Protein AF-A0A6N6S7D4-F1 (afdb_monomer_lite)

pLDDT: mean 92.04, std 4.85, range [66.0, 97.38]

Secondary structure (DSSP, 8-state):
-HHHHHHHHHHHHHHHHHT-SS-HHHHHHHHHHHHHHTTSS-HHHHHT-TTTS--HHHHHHHHHHH-

Foldseek 3Di:
DLVVVLVVLVVVLVVCCVVVPDDNVVSVVVSVVVCDVVVVDDPCQADPDPPRHDDVVVVVVVVVVVD

Structure (mmCIF, N/CA/C/O backbone):
data_AF-A0A6N6S7D4-F1
#
_entry.id   AF-A0A6N6S7D4-F1
#
loop_
_atom_site.group_PDB
_atom_site.id
_atom_site.type_symbol
_atom_site.label_atom_id
_atom_site.label_alt_id
_atom_site.label_comp_id
_atom_site.label_asym_id
_atom_site.label_entity_id
_atom_site.label_seq_id
_atom_site.pdbx_PDB_ins_code
_atom_site.Cartn_x
_atom_site.Cartn_y
_atom_site.Cartn_z
_atom_site.occupancy
_atom_site.B_iso_or_equiv
_atom_site.auth_seq_id
_atom_site.auth_comp_id
_atom_site.auth_asym_id
_atom_site.auth_atom_id
_atom_site.pdbx_PDB_model_num
ATOM 1 N N . MET A 1 1 ? -5.667 -10.133 -18.769 1.00 66.00 1 MET A N 1
ATOM 2 C CA . MET A 1 1 ? -5.733 -11.243 -17.790 1.00 66.00 1 MET A CA 1
ATOM 3 C C . MET A 1 1 ? -5.467 -10.755 -16.368 1.00 66.00 1 MET A C 1
ATOM 5 O O . MET A 1 1 ? -6.331 -10.945 -15.525 1.00 66.00 1 MET A O 1
ATOM 9 N N . PHE A 1 2 ? -4.344 -10.064 -16.118 1.00 82.44 2 PHE A N 1
ATOM 10 C CA . PHE A 1 2 ? -3.970 -9.560 -14.785 1.00 82.44 2 PHE A CA 1
ATOM 11 C C . PHE A 1 2 ? -5.033 -8.700 -14.095 1.00 82.44 2 PHE A C 1
ATOM 13 O O . PHE A 1 2 ? -5.181 -8.806 -12.887 1.00 82.44 2 PHE A O 1
ATOM 20 N N . PHE A 1 3 ? -5.822 -7.934 -14.858 1.00 89.25 3 PHE A N 1
ATOM 21 C CA . PHE A 1 3 ? -6.935 -7.140 -14.328 1.00 89.25 3 PHE A CA 1
ATOM 22 C C . PHE A 1 3 ? -7.881 -7.958 -13.434 1.00 89.25 3 PHE A C 1
ATOM 24 O O . PHE A 1 3 ? -8.091 -7.602 -12.282 1.00 89.25 3 PHE A O 1
ATOM 31 N N . TRP A 1 4 ? -8.382 -9.098 -13.919 1.00 93.75 4 TRP A N 1
ATOM 32 C CA . TRP A 1 4 ? -9.327 -9.927 -13.163 1.00 93.75 4 TRP A CA 1
ATOM 33 C C . TRP A 1 4 ? -8.706 -10.529 -11.900 1.00 93.75 4 TRP A C 1
ATOM 35 O O . TRP A 1 4 ? -9.362 -10.602 -10.864 1.00 93.75 4 TRP A O 1
ATOM 45 N N . ILE A 1 5 ? -7.430 -10.919 -11.971 1.00 93.12 5 ILE A N 1
ATOM 46 C CA . ILE A 1 5 ? -6.689 -11.477 -10.833 1.00 93.12 5 ILE A CA 1
ATOM 47 C C . ILE A 1 5 ? -6.457 -10.389 -9.778 1.00 93.12 5 ILE A C 1
ATOM 49 O O . ILE A 1 5 ? -6.743 -10.603 -8.604 1.00 93.12 5 ILE A O 1
ATOM 53 N N . ALA A 1 6 ? -6.011 -9.204 -10.200 1.00 93.44 6 ALA A N 1
ATOM 54 C CA . ALA A 1 6 ? -5.789 -8.058 -9.328 1.00 93.44 6 ALA A CA 1
ATOM 55 C C . ALA A 1 6 ? -7.084 -7.623 -8.626 1.00 93.44 6 ALA A C 1
ATOM 57 O O . ALA A 1 6 ? -7.101 -7.434 -7.410 1.00 93.44 6 ALA A O 1
ATOM 58 N N . THR A 1 7 ? -8.190 -7.532 -9.371 1.00 95.44 7 THR A N 1
ATOM 59 C CA . THR A 1 7 ? -9.512 -7.234 -8.809 1.00 95.44 7 THR A CA 1
ATOM 60 C C . THR A 1 7 ? -9.954 -8.308 -7.816 1.00 95.44 7 THR A C 1
ATOM 62 O O . THR A 1 7 ? -10.464 -7.971 -6.751 1.00 95.44 7 THR A O 1
ATOM 65 N N . GLY A 1 8 ? -9.723 -9.589 -8.119 1.00 96.50 8 GLY A N 1
ATOM 66 C CA . GLY A 1 8 ? -10.015 -10.690 -7.200 1.00 96.50 8 GLY A CA 1
ATOM 67 C C . GLY A 1 8 ? -9.246 -10.572 -5.883 1.00 96.50 8 GLY A C 1
ATOM 68 O O 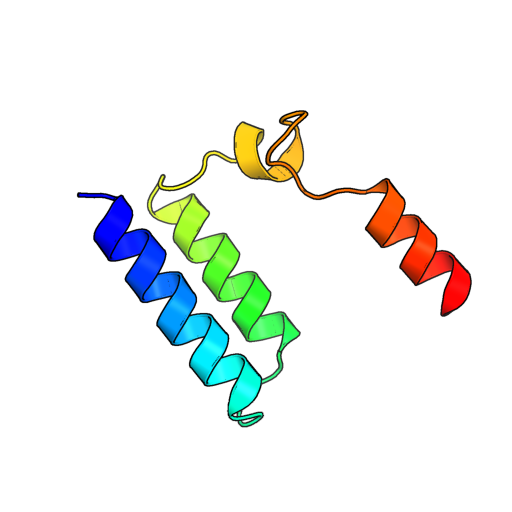. GLY A 1 8 ? -9.854 -10.631 -4.816 1.00 96.50 8 GLY A O 1
ATOM 69 N N . ILE A 1 9 ? -7.931 -10.330 -5.949 1.00 95.12 9 ILE A N 1
ATOM 70 C CA . ILE A 1 9 ? -7.083 -10.125 -4.762 1.00 95.12 9 ILE A CA 1
ATOM 71 C C . ILE A 1 9 ? -7.588 -8.929 -3.951 1.00 95.12 9 ILE A C 1
ATOM 73 O O . ILE A 1 9 ? -7.739 -9.036 -2.736 1.00 95.12 9 ILE A O 1
ATOM 77 N N . PHE A 1 10 ? -7.915 -7.818 -4.615 1.00 95.25 10 PHE A N 1
ATOM 78 C CA . PHE A 1 10 ? -8.438 -6.628 -3.952 1.00 95.25 10 PHE A CA 1
ATOM 79 C C . PHE A 1 10 ? -9.750 -6.906 -3.209 1.00 95.25 10 PHE A C 1
ATOM 81 O O . PHE A 1 10 ? -9.848 -6.601 -2.023 1.00 95.25 10 PHE A O 1
ATOM 88 N N . ILE A 1 11 ? -10.739 -7.518 -3.869 1.00 97.38 11 ILE A N 1
ATOM 89 C CA . ILE A 1 11 ? -12.045 -7.806 -3.257 1.00 97.38 11 ILE A CA 1
ATOM 90 C C . ILE A 1 11 ? -11.887 -8.755 -2.064 1.00 97.38 11 ILE A C 1
ATOM 92 O O . ILE A 1 11 ? -12.492 -8.522 -1.018 1.00 97.38 11 ILE A O 1
ATOM 96 N N . VAL A 1 12 ? -11.053 -9.791 -2.189 1.00 96.12 12 VAL A N 1
ATOM 97 C CA . VAL A 1 12 ? -10.803 -10.749 -1.103 1.00 96.12 12 VAL A CA 1
ATOM 98 C C . VAL A 1 12 ? -10.108 -10.070 0.077 1.00 96.12 12 VAL A C 1
ATOM 100 O O . VAL A 1 12 ? -10.593 -10.174 1.203 1.00 96.12 12 VAL A O 1
ATOM 103 N N . SER A 1 13 ? -9.018 -9.333 -0.154 1.00 95.50 13 SER A N 1
ATOM 104 C CA . SER A 1 13 ? -8.316 -8.606 0.912 1.00 95.50 13 SER A CA 1
ATOM 105 C C . SER A 1 13 ? -9.221 -7.577 1.588 1.00 95.50 13 SER A C 1
ATOM 107 O O . SER A 1 13 ? -9.260 -7.509 2.815 1.00 95.50 13 SER A O 1
ATOM 109 N N . PHE A 1 14 ? -9.991 -6.814 0.814 1.00 95.31 14 PHE A N 1
ATOM 110 C CA . PHE A 1 14 ? -10.917 -5.814 1.341 1.00 95.31 14 PHE A CA 1
ATOM 111 C C . PHE A 1 14 ? -12.033 -6.453 2.176 1.00 95.31 14 PHE A C 1
ATOM 113 O O . PHE A 1 14 ? -12.289 -6.015 3.297 1.00 95.31 14 PHE A O 1
ATOM 120 N N . GLY A 1 15 ? -12.633 -7.541 1.684 1.00 96.50 15 GLY A N 1
ATOM 121 C CA . GLY A 1 15 ? -13.637 -8.307 2.421 1.00 96.50 15 GLY A CA 1
ATOM 122 C C . GLY A 1 15 ? -13.098 -8.841 3.749 1.00 96.50 15 GLY A C 1
ATOM 123 O O . GLY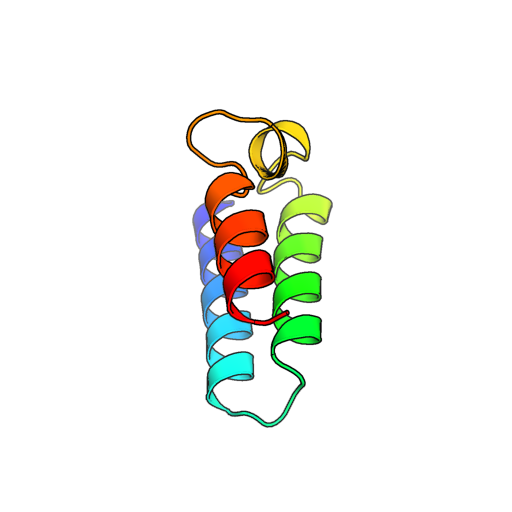 A 1 15 ? -13.741 -8.678 4.786 1.00 96.50 15 GLY A O 1
ATOM 124 N N . LEU A 1 16 ? -11.888 -9.405 3.753 1.00 95.06 16 LEU A N 1
ATOM 125 C CA . LEU A 1 16 ? -11.234 -9.887 4.974 1.00 95.06 16 LEU A CA 1
ATOM 126 C C . LEU A 1 16 ? -10.956 -8.761 5.983 1.00 95.06 16 LEU A C 1
ATOM 128 O O . LEU A 1 16 ? -11.167 -8.966 7.178 1.00 95.06 16 LEU A O 1
ATOM 132 N N . ILE A 1 17 ? -10.532 -7.580 5.519 1.00 94.56 17 ILE A N 1
ATOM 133 C CA . ILE A 1 17 ? -10.285 -6.411 6.380 1.00 94.56 17 ILE A CA 1
ATOM 134 C C . ILE A 1 17 ? -11.589 -5.908 7.011 1.00 94.56 17 ILE A C 1
ATOM 136 O O . ILE A 1 17 ? -11.614 -5.646 8.213 1.00 94.56 17 ILE A O 1
ATOM 140 N N . ILE A 1 18 ? -12.670 -5.797 6.231 1.00 96.56 18 ILE A N 1
ATOM 141 C CA . ILE A 1 18 ? -13.967 -5.309 6.734 1.00 96.56 18 ILE A CA 1
ATOM 142 C C . ILE A 1 18 ? -14.619 -6.306 7.687 1.00 96.56 18 ILE A C 1
ATOM 144 O O . ILE A 1 18 ? -15.306 -5.903 8.618 1.00 96.56 18 ILE A O 1
ATOM 148 N N . THR A 1 19 ? -14.413 -7.608 7.480 1.00 93.25 19 THR A N 1
ATOM 149 C CA . THR A 1 19 ? -15.012 -8.625 8.358 1.00 93.25 19 THR A CA 1
ATOM 150 C C . THR A 1 19 ? -14.368 -8.613 9.757 1.00 93.25 19 THR A C 1
ATOM 152 O O . THR A 1 19 ? -14.883 -9.260 10.662 1.00 93.25 19 THR A O 1
ATOM 155 N N . GLU A 1 20 ? -13.237 -7.918 9.945 1.00 89.44 20 GLU A N 1
ATOM 156 C CA . GLU A 1 20 ? -12.483 -7.785 11.209 1.00 89.44 20 GLU A CA 1
ATOM 157 C C . GLU A 1 20 ? -12.127 -9.118 11.899 1.00 89.44 20 GLU A C 1
ATOM 159 O O . GLU A 1 20 ? -11.693 -9.153 13.046 1.00 89.44 20 GLU A O 1
ATOM 164 N N . ARG A 1 21 ? -12.258 -10.241 11.183 1.00 88.75 21 ARG A N 1
ATOM 165 C CA . ARG A 1 21 ? -11.920 -11.587 11.674 1.00 88.75 21 ARG A CA 1
ATOM 166 C C . ARG A 1 21 ? -10.414 -11.830 11.711 1.00 88.75 21 ARG A C 1
ATOM 168 O O . ARG A 1 21 ? -9.974 -12.753 12.388 1.00 88.75 21 ARG A O 1
ATOM 175 N N . LEU A 1 22 ? -9.648 -11.052 10.947 1.00 90.81 22 LEU A N 1
ATOM 176 C CA . LEU A 1 22 ? -8.201 -11.166 10.794 1.00 90.81 22 LEU A CA 1
ATOM 177 C C . LEU A 1 22 ? -7.536 -9.804 11.004 1.00 90.81 22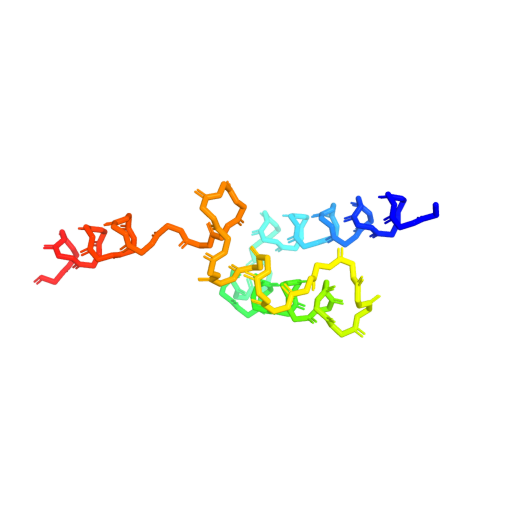 LEU A C 1
ATOM 179 O O . LEU A 1 22 ? -8.128 -8.762 10.720 1.00 90.81 22 LEU A O 1
ATOM 183 N N . ASP A 1 23 ? -6.274 -9.819 11.438 1.00 93.25 23 ASP A N 1
ATOM 184 C CA . ASP A 1 23 ? -5.476 -8.602 11.583 1.00 93.25 23 ASP A CA 1
ATOM 185 C C . ASP A 1 23 ? -5.330 -7.880 10.241 1.00 93.25 23 ASP A C 1
ATOM 187 O O . ASP A 1 23 ? -4.729 -8.398 9.292 1.00 93.25 23 ASP A O 1
ATOM 191 N N . LYS A 1 24 ? -5.821 -6.641 10.196 1.00 92.88 24 LYS A N 1
ATOM 192 C CA . LYS A 1 24 ? -5.845 -5.786 8.999 1.00 92.88 24 LYS A CA 1
ATOM 193 C C . LYS A 1 24 ? -4.453 -5.677 8.363 1.00 92.88 24 LYS A C 1
ATOM 195 O O . LYS A 1 24 ? -4.312 -5.815 7.151 1.00 92.88 24 LYS A O 1
ATOM 200 N N . THR A 1 25 ? -3.413 -5.539 9.190 1.00 94.06 25 THR A N 1
ATOM 201 C CA . THR A 1 25 ? -2.009 -5.472 8.759 1.00 94.06 25 THR A CA 1
ATOM 202 C C . THR A 1 25 ? -1.537 -6.762 8.092 1.00 94.06 25 THR A C 1
ATOM 204 O O . THR A 1 25 ? -0.901 -6.706 7.043 1.00 94.06 25 THR A O 1
ATOM 207 N N . LYS A 1 26 ? -1.869 -7.935 8.648 1.00 95.12 26 LYS A N 1
ATOM 208 C CA . LYS A 1 26 ? -1.468 -9.226 8.061 1.00 95.12 26 LYS A CA 1
ATOM 209 C C . LYS A 1 26 ? -2.131 -9.431 6.702 1.00 95.12 26 LYS A C 1
ATOM 211 O O . LYS A 1 26 ? -1.470 -9.855 5.759 1.00 95.12 26 LYS A O 1
ATOM 216 N N . VAL A 1 27 ? -3.414 -9.084 6.591 1.00 96.12 27 VAL A N 1
ATOM 217 C CA . VAL A 1 27 ? -4.167 -9.183 5.333 1.00 96.12 27 VAL A CA 1
ATOM 218 C C . VAL A 1 27 ? -3.623 -8.216 4.281 1.00 96.12 27 VAL A C 1
ATOM 220 O O . VAL A 1 27 ? -3.437 -8.619 3.134 1.00 96.12 27 VAL A O 1
ATOM 223 N N . ALA A 1 28 ? -3.327 -6.969 4.659 1.00 94.19 28 ALA A N 1
ATOM 224 C CA . ALA A 1 28 ? -2.756 -5.974 3.754 1.00 94.19 28 ALA A CA 1
ATOM 225 C C . ALA A 1 28 ? -1.370 -6.396 3.234 1.00 94.19 28 ALA A C 1
ATOM 227 O O . ALA A 1 28 ? -1.122 -6.337 2.029 1.00 94.19 28 ALA A O 1
ATOM 228 N N . LEU A 1 29 ? -0.497 -6.893 4.119 1.00 94.69 29 LEU A N 1
ATOM 229 C CA . LEU A 1 29 ? 0.825 -7.404 3.745 1.00 94.69 29 LEU A CA 1
ATOM 230 C C . LEU A 1 29 ? 0.731 -8.641 2.844 1.00 94.69 29 LEU A C 1
ATOM 232 O O . LEU A 1 29 ? 1.447 -8.724 1.849 1.00 94.69 29 LEU A O 1
ATOM 236 N N . ALA A 1 30 ? -0.173 -9.578 3.145 1.00 95.62 30 ALA A N 1
ATOM 237 C CA . ALA A 1 30 ? -0.390 -10.759 2.313 1.00 95.62 30 ALA A CA 1
ATOM 238 C C . ALA A 1 30 ? -0.936 -10.394 0.922 1.00 95.62 30 ALA A C 1
ATOM 240 O O . ALA A 1 30 ? -0.440 -10.904 -0.079 1.00 95.62 30 ALA A O 1
ATOM 241 N N . GLY A 1 31 ? -1.915 -9.485 0.842 1.00 94.44 31 GLY A N 1
ATOM 242 C CA . GLY A 1 31 ? -2.478 -9.016 -0.428 1.00 94.44 3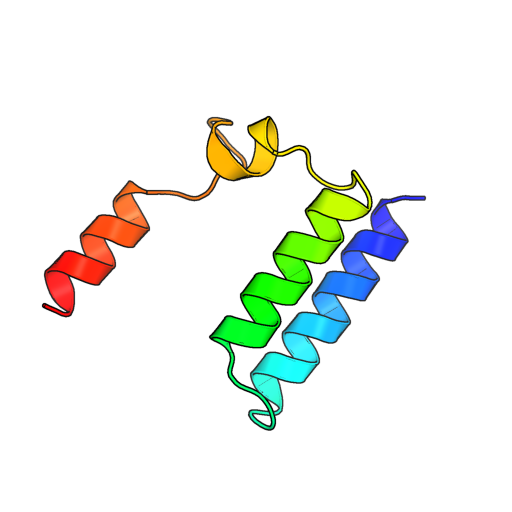1 GLY A CA 1
ATOM 243 C C . GLY A 1 31 ? -1.442 -8.308 -1.305 1.00 94.44 31 GLY A C 1
ATOM 244 O O . GLY A 1 31 ? -1.300 -8.643 -2.480 1.00 94.44 31 GLY A O 1
ATOM 245 N N . GLY A 1 32 ? -0.664 -7.387 -0.726 1.00 93.25 32 GLY A N 1
ATOM 246 C CA . GLY A 1 32 ? 0.440 -6.723 -1.427 1.00 93.25 32 GLY A CA 1
ATOM 247 C C . GLY A 1 32 ? 1.540 -7.699 -1.857 1.00 93.25 32 GLY A C 1
ATOM 248 O O . GLY A 1 32 ? 2.003 -7.648 -2.995 1.00 93.25 32 GLY A O 1
ATOM 249 N N . GLY A 1 33 ? 1.900 -8.649 -0.988 1.00 93.75 33 GLY A N 1
ATOM 250 C CA . GLY A 1 33 ? 2.870 -9.700 -1.298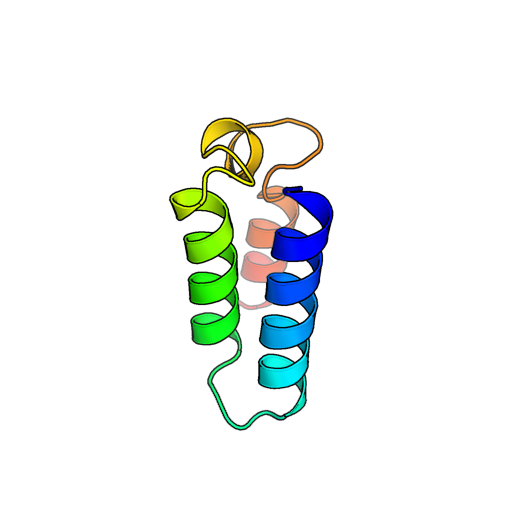 1.00 93.75 33 GLY A CA 1
ATOM 251 C C . GLY A 1 33 ? 2.424 -10.597 -2.453 1.00 93.75 33 GLY A C 1
ATOM 252 O O . GLY A 1 33 ? 3.218 -10.871 -3.349 1.00 93.75 33 GLY A O 1
ATOM 253 N N . LEU A 1 34 ? 1.149 -10.999 -2.489 1.00 94.81 34 LEU A N 1
ATOM 254 C CA . LEU A 1 34 ? 0.582 -11.781 -3.594 1.00 94.81 34 LEU A CA 1
ATOM 255 C C . LEU A 1 34 ? 0.601 -11.017 -4.924 1.00 94.81 34 LEU A C 1
ATOM 257 O O . LEU A 1 34 ? 0.897 -11.605 -5.963 1.00 94.81 34 LEU A O 1
ATOM 261 N N . MET A 1 35 ? 0.328 -9.709 -4.907 1.00 93.75 35 MET A N 1
ATOM 262 C CA . MET A 1 35 ? 0.425 -8.873 -6.112 1.00 93.75 35 MET A CA 1
ATOM 263 C C . MET A 1 35 ? 1.855 -8.840 -6.671 1.00 93.75 35 MET A C 1
ATOM 265 O O . MET A 1 35 ? 2.040 -8.871 -7.889 1.00 93.75 35 MET A O 1
ATOM 269 N N . MET A 1 36 ? 2.865 -8.826 -5.796 1.00 92.50 36 MET A N 1
ATOM 270 C CA . MET A 1 36 ? 4.276 -8.842 -6.197 1.00 92.50 36 MET A CA 1
ATOM 271 C C . MET A 1 36 ? 4.738 -10.217 -6.683 1.00 92.50 36 MET A C 1
ATOM 273 O O . MET A 1 36 ? 5.401 -10.309 -7.716 1.00 92.50 36 MET A O 1
ATOM 277 N N . THR A 1 37 ? 4.381 -11.301 -5.984 1.00 92.94 37 THR A N 1
ATOM 278 C CA . THR A 1 37 ? 4.803 -12.660 -6.370 1.00 92.94 37 THR A CA 1
ATOM 279 C C . THR A 1 37 ? 4.184 -13.109 -7.689 1.00 92.94 37 THR A C 1
ATOM 281 O O . THR A 1 37 ? 4.839 -13.799 -8.467 1.00 92.94 37 THR A O 1
ATOM 284 N N . LEU A 1 38 ? 2.958 -12.670 -7.986 1.00 92.19 38 LEU A N 1
ATOM 285 C CA . LEU A 1 38 ? 2.284 -12.920 -9.263 1.00 92.19 38 LEU A CA 1
ATOM 286 C C . LEU A 1 38 ? 2.726 -11.966 -10.387 1.00 92.19 38 LEU A C 1
ATOM 288 O O . LEU A 1 38 ? 2.175 -12.035 -11.485 1.00 92.19 38 LEU A O 1
ATOM 292 N N . ASN A 1 39 ? 3.706 -11.089 -10.127 1.00 89.88 39 ASN A N 1
ATOM 293 C CA . ASN A 1 39 ? 4.215 -10.086 -11.068 1.00 89.88 39 ASN A CA 1
ATOM 294 C C . ASN A 1 39 ? 3.116 -9.154 -11.622 1.00 89.88 39 ASN A C 1
ATOM 296 O O . ASN A 1 39 ? 3.194 -8.682 -12.752 1.00 89.88 39 ASN A O 1
ATOM 300 N N . ILE A 1 40 ? 2.067 -8.905 -10.827 1.00 90.38 40 ILE A N 1
ATOM 301 C CA . ILE A 1 40 ? 0.991 -7.962 -11.169 1.00 90.38 40 ILE A CA 1
ATOM 302 C C . ILE A 1 40 ? 1.490 -6.527 -10.990 1.00 90.38 40 ILE A C 1
ATOM 304 O O . ILE A 1 40 ? 1.141 -5.651 -11.775 1.00 90.38 40 ILE A O 1
ATOM 308 N N . VAL A 1 41 ? 2.305 -6.310 -9.955 1.00 89.94 41 VAL A N 1
ATOM 309 C CA . VAL A 1 41 ? 3.020 -5.060 -9.689 1.00 89.94 41 VAL A CA 1
ATOM 310 C C . VAL A 1 41 ? 4.479 -5.401 -9.425 1.00 89.94 41 VAL A C 1
ATOM 312 O O . VAL A 1 41 ? 4.777 -6.285 -8.616 1.00 89.94 41 VAL A O 1
ATOM 315 N N . THR A 1 42 ? 5.401 -4.716 -10.092 1.00 90.50 42 THR A N 1
ATOM 316 C CA . THR A 1 42 ? 6.832 -4.912 -9.844 1.00 90.50 42 THR A CA 1
ATOM 317 C C . THR A 1 42 ? 7.265 -4.241 -8.539 1.00 90.50 42 THR A C 1
ATOM 319 O O . THR A 1 42 ? 6.662 -3.275 -8.074 1.00 90.50 42 THR A O 1
ATOM 322 N N . GLN A 1 43 ? 8.364 -4.708 -7.942 1.00 87.75 43 GLN A N 1
ATOM 323 C CA . GLN A 1 43 ? 8.917 -4.073 -6.740 1.00 87.75 43 GLN A CA 1
ATOM 324 C C . GLN A 1 43 ? 9.273 -2.595 -6.986 1.00 87.75 43 GLN A C 1
ATOM 326 O O . GLN A 1 43 ? 9.118 -1.761 -6.099 1.00 87.75 43 GLN A O 1
ATOM 331 N N . HIS A 1 44 ? 9.729 -2.251 -8.194 1.00 88.25 44 HIS A N 1
ATOM 332 C CA . HIS A 1 44 ? 10.031 -0.863 -8.528 1.00 88.25 44 HIS A CA 1
ATOM 333 C C . HIS A 1 44 ? 8.761 -0.004 -8.568 1.00 88.25 44 HIS A C 1
ATOM 335 O O . HIS A 1 44 ? 8.730 1.054 -7.944 1.00 88.25 44 HIS A O 1
ATOM 341 N N . GLU A 1 45 ? 7.692 -0.493 -9.199 1.00 88.62 45 GLU A N 1
ATOM 342 C CA . GLU A 1 45 ? 6.395 0.197 -9.241 1.00 88.62 45 GLU A CA 1
ATOM 343 C C . GLU A 1 45 ? 5.761 0.366 -7.860 1.00 88.62 45 GLU A C 1
ATOM 345 O O . GLU A 1 45 ? 5.186 1.409 -7.568 1.00 88.62 45 GLU A O 1
ATOM 350 N N . ALA A 1 46 ? 5.890 -0.634 -6.991 1.00 88.69 46 ALA A N 1
ATOM 351 C CA . ALA A 1 46 ? 5.276 -0.603 -5.669 1.00 88.69 46 ALA A CA 1
ATOM 352 C C . ALA A 1 46 ? 6.006 0.289 -4.652 1.00 88.69 46 ALA A C 1
ATOM 354 O O . ALA A 1 46 ? 5.368 0.820 -3.742 1.00 88.69 46 ALA A O 1
ATOM 355 N N . PHE A 1 47 ? 7.331 0.436 -4.762 1.00 89.69 47 PHE A N 1
ATOM 356 C CA . PHE A 1 47 ? 8.136 1.117 -3.738 1.00 89.69 47 PHE A CA 1
ATOM 357 C C . PHE A 1 47 ? 8.855 2.380 -4.218 1.00 89.69 47 PHE A C 1
ATOM 359 O O . PHE A 1 47 ? 9.198 3.216 -3.389 1.00 89.69 47 PHE A O 1
ATOM 366 N N . TYR A 1 48 ? 9.095 2.544 -5.521 1.00 86.62 48 TYR A N 1
ATOM 367 C CA . TYR A 1 48 ? 9.967 3.609 -6.034 1.00 86.62 48 TYR A CA 1
ATOM 368 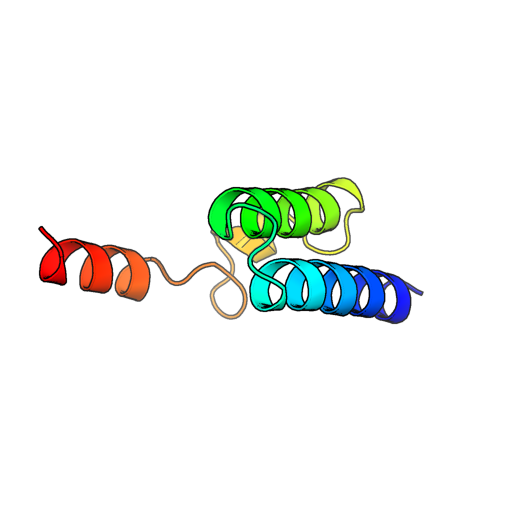C C . TYR A 1 48 ? 9.365 4.440 -7.172 1.00 86.62 48 TYR A C 1
ATOM 370 O O . TYR A 1 48 ? 9.879 5.521 -7.465 1.00 86.62 48 TYR A O 1
ATOM 378 N N . ASP A 1 49 ? 8.299 3.971 -7.820 1.00 90.94 49 ASP A N 1
ATOM 379 C CA . ASP A 1 49 ? 7.614 4.737 -8.857 1.00 90.94 49 ASP A CA 1
ATOM 380 C C . ASP A 1 49 ? 6.938 5.998 -8.305 1.00 90.94 49 ASP A C 1
ATOM 382 O O . ASP A 1 49 ? 6.298 6.003 -7.258 1.00 90.94 49 ASP A O 1
ATOM 386 N N . LYS A 1 50 ? 7.039 7.098 -9.050 1.00 81.31 50 LYS A N 1
ATOM 387 C CA . LYS A 1 50 ? 6.554 8.410 -8.605 1.00 81.31 50 LYS A CA 1
ATOM 388 C C . LYS A 1 50 ? 5.039 8.510 -8.440 1.00 81.31 50 LYS A C 1
ATOM 390 O O . LYS A 1 50 ? 4.575 9.432 -7.775 1.00 81.31 50 LYS A O 1
ATOM 395 N N . LYS A 1 51 ? 4.274 7.656 -9.116 1.00 84.00 51 LYS A N 1
ATOM 396 C CA . LYS A 1 51 ? 2.816 7.750 -9.199 1.00 84.00 51 LYS A CA 1
ATOM 397 C C . LYS A 1 51 ? 2.121 6.607 -8.470 1.00 84.00 51 LYS A C 1
ATOM 399 O O . LYS A 1 51 ? 1.033 6.822 -7.943 1.00 84.00 51 LYS A O 1
ATOM 404 N N . TYR A 1 52 ? 2.716 5.419 -8.476 1.00 84.31 52 TYR A N 1
ATOM 405 C CA . TYR A 1 52 ? 2.077 4.209 -7.954 1.00 84.31 52 TYR A CA 1
ATOM 406 C C . TYR A 1 52 ? 2.729 3.655 -6.687 1.00 84.31 52 TYR A C 1
ATOM 408 O O . TYR A 1 52 ? 2.141 2.771 -6.061 1.00 84.31 52 TYR A O 1
ATOM 416 N N . ALA A 1 53 ? 3.901 4.164 -6.291 1.00 89.56 53 ALA A N 1
ATOM 417 C CA . ALA A 1 53 ? 4.556 3.683 -5.089 1.00 89.56 53 ALA A CA 1
ATOM 418 C C . ALA A 1 53 ? 3.858 4.130 -3.808 1.00 89.56 53 ALA A C 1
ATOM 420 O O . ALA A 1 53 ? 3.065 5.074 -3.768 1.00 89.56 53 ALA A O 1
ATOM 421 N N . ILE A 1 54 ? 4.225 3.448 -2.730 1.00 91.19 54 ILE A N 1
ATOM 422 C CA . ILE A 1 54 ? 3.888 3.837 -1.368 1.00 91.19 54 ILE A CA 1
ATOM 423 C C . ILE A 1 54 ? 4.363 5.273 -1.095 1.00 91.19 54 ILE A C 1
ATOM 425 O O . ILE A 1 54 ? 5.547 5.588 -1.212 1.00 91.19 54 ILE A O 1
ATOM 429 N N . ASP A 1 55 ? 3.436 6.134 -0.668 1.00 93.69 55 ASP A N 1
ATOM 430 C CA . ASP A 1 55 ? 3.759 7.502 -0.268 1.00 93.69 55 ASP A CA 1
ATOM 431 C C . ASP A 1 55 ? 4.375 7.525 1.137 1.00 93.69 55 ASP A C 1
ATOM 433 O O . ASP A 1 55 ? 3.690 7.493 2.167 1.00 93.69 55 ASP A O 1
ATOM 437 N N . TYR A 1 56 ? 5.703 7.594 1.174 1.00 92.62 56 TYR A N 1
ATOM 438 C CA . TYR A 1 56 ? 6.455 7.677 2.419 1.00 92.62 56 TYR A CA 1
ATOM 439 C C . TYR A 1 56 ? 6.187 8.967 3.196 1.00 92.62 56 TYR A C 1
ATOM 441 O O . TYR A 1 56 ? 6.244 8.927 4.423 1.00 92.62 56 TYR A O 1
ATOM 449 N N . ASN A 1 57 ? 5.846 10.084 2.540 1.00 94.00 57 ASN A N 1
ATOM 450 C CA . ASN A 1 57 ? 5.520 11.314 3.265 1.00 94.00 57 ASN A CA 1
ATOM 451 C C . ASN A 1 57 ? 4.279 11.102 4.129 1.00 94.00 57 ASN A C 1
ATOM 453 O O . ASN A 1 57 ? 4.260 11.533 5.278 1.00 94.00 57 ASN A O 1
ATOM 457 N N . VAL A 1 58 ? 3.276 10.382 3.616 1.00 94.38 58 VAL A N 1
ATOM 458 C CA . VAL A 1 58 ? 2.071 10.033 4.380 1.00 94.38 58 VAL A CA 1
ATOM 459 C C . VAL A 1 58 ? 2.409 9.086 5.528 1.00 94.38 58 VAL A C 1
ATOM 461 O O . VAL A 1 58 ? 1.976 9.333 6.649 1.00 94.38 58 VAL A O 1
ATOM 464 N N . ILE A 1 59 ? 3.207 8.038 5.296 1.00 93.56 59 ILE A N 1
ATOM 465 C CA . ILE A 1 59 ? 3.597 7.105 6.369 1.00 93.56 59 ILE A CA 1
ATOM 466 C C . ILE A 1 59 ? 4.344 7.835 7.492 1.00 93.56 59 ILE A C 1
ATOM 468 O O . ILE A 1 59 ? 3.990 7.670 8.659 1.00 93.56 59 ILE A O 1
ATOM 472 N N . PHE A 1 60 ? 5.339 8.662 7.160 1.00 94.56 60 PHE A N 1
ATOM 473 C CA . PHE A 1 60 ? 6.097 9.422 8.157 1.00 94.56 60 PHE A CA 1
ATOM 474 C C . PHE A 1 60 ? 5.249 10.495 8.846 1.00 94.56 60 PHE A C 1
ATOM 476 O O . PHE A 1 60 ? 5.397 10.692 10.051 1.00 94.56 60 PHE A O 1
ATOM 483 N N . LEU A 1 61 ? 4.330 11.145 8.126 1.00 96.12 61 LEU A N 1
ATOM 484 C CA . LEU A 1 61 ? 3.387 12.102 8.705 1.00 96.12 61 LEU A CA 1
ATOM 485 C C . LEU A 1 61 ? 2.452 11.426 9.713 1.00 96.12 61 LEU A C 1
ATOM 487 O O . LEU A 1 61 ? 2.309 11.910 10.831 1.00 96.12 61 LEU A O 1
ATOM 491 N N . LEU A 1 62 ? 1.832 10.301 9.337 1.00 95.75 62 LEU A N 1
ATOM 492 C CA . LEU A 1 62 ? 0.953 9.537 10.227 1.00 95.75 62 LEU A CA 1
ATOM 493 C C . LEU A 1 62 ? 1.717 9.031 11.453 1.00 95.75 62 LEU A C 1
ATOM 495 O O . LEU A 1 62 ? 1.215 9.147 12.568 1.00 95.75 62 LEU A O 1
ATOM 499 N N . PHE A 1 63 ? 2.937 8.523 11.259 1.00 96.19 63 PHE A N 1
ATOM 500 C CA . PHE A 1 63 ? 3.807 8.096 12.353 1.00 96.19 63 PHE A CA 1
ATOM 501 C C . PHE A 1 63 ? 4.112 9.251 13.316 1.00 96.19 63 PHE A C 1
ATOM 503 O O . PHE A 1 63 ? 3.923 9.097 14.517 1.00 96.19 63 PHE A O 1
ATOM 510 N N . GLY A 1 64 ? 4.495 10.424 12.803 1.00 96.12 64 GLY A N 1
ATOM 511 C CA . GLY A 1 64 ? 4.784 11.606 13.621 1.00 96.12 64 GLY A CA 1
ATOM 512 C C . GLY A 1 64 ? 3.576 12.205 14.349 1.00 96.12 64 GLY A C 1
ATOM 513 O O . GLY A 1 64 ? 3.766 12.967 15.286 1.00 96.12 64 GLY A O 1
ATOM 514 N N . MET A 1 65 ? 2.345 11.884 13.939 1.00 96.75 65 MET A N 1
ATOM 515 C CA . MET A 1 65 ? 1.133 12.269 14.678 1.00 96.75 65 MET A CA 1
ATOM 516 C C . MET A 1 65 ? 0.744 11.265 15.768 1.00 96.75 65 MET A C 1
ATOM 518 O O . MET A 1 65 ? 0.003 11.622 16.681 1.00 96.75 65 MET A O 1
ATOM 522 N N . MET A 1 66 ? 1.158 10.003 15.636 1.00 93.75 66 MET A N 1
ATOM 523 C CA . MET A 1 66 ? 0.800 8.933 16.572 1.00 93.75 66 MET A CA 1
ATOM 524 C C . MET A 1 66 ? 1.825 8.746 17.695 1.00 93.75 66 MET A C 1
ATOM 526 O O . MET A 1 66 ? 1.447 8.267 18.763 1.00 93.75 66 MET A O 1
ATOM 530 N N . VAL A 1 67 ? 3.095 9.067 17.431 1.00 84.75 67 VAL A N 1
ATOM 531 C CA . VAL A 1 67 ? 4.207 9.033 18.399 1.00 84.75 67 VAL A CA 1
ATOM 532 C C . VAL A 1 67 ? 4.260 10.332 19.187 1.00 84.75 67 VAL A C 1
ATOM 534 O O . VAL A 1 67 ? 4.359 10.238 20.430 1.00 84.75 67 VAL A O 1
#

Radius of gyration: 13.57 Å; chains: 1; bounding box: 25×25×36 Å

Sequence (67 aa):
MFFWIATGIFIVSFGLIITERLDKTKVALAGGGLMMTLNIVTQHEAFYDKKYAIDYNVIFLLFGMMV